Protein AF-A0A8H6Q563-F1 (afdb_monomer)

Nearest PDB structures (foldseek):
  6u05-assembly1_A  TM=7.171E-01  e=9.268E-03  Candida albicans SC531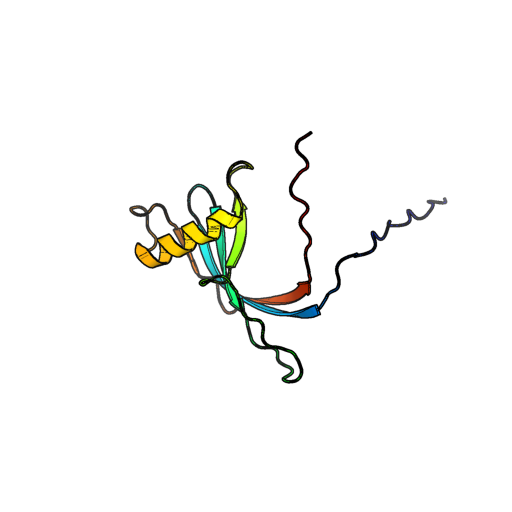4
  6sgb-assembly1_FS  TM=2.433E-01  e=3.174E+00  Trypanosoma brucei brucei
  4a14-assembly1_A  TM=2.075E-01  e=1.837E+00  Homo sapiens
  2xt3-assembly1_A  TM=1.984E-01  e=4.048E+00  Homo sapiens
  8jvb-assembly1_A  TM=1.715E-01  e=8.396E+00  Acidithiobacillus caldus SM-1

Secondary structure (DSSP, 8-state):
--PPP---------SPEEEEEEEEEEEEEE-SSEEEEEEEEEPPSSTTSPPPPPSSSS-EEEEEESSSSS-GGGHHHHHHHHHHH-SBTTTTBEEEEEEEEEEEEEEEE----------

Mean predicted aligned error: 8.48 Å

Solvent-accessible surface area (backbone atoms only — not comparable to full-atom values): 7625 Å² total; per-residue (Å²): 139,80,87,77,83,81,78,78,84,78,74,77,79,86,54,61,71,75,48,77,44,37,34,33,48,53,32,40,39,33,48,92,50,40,35,29,32,40,38,42,76,46,73,59,92,52,83,91,51,78,72,79,84,69,93,52,98,68,44,63,46,72,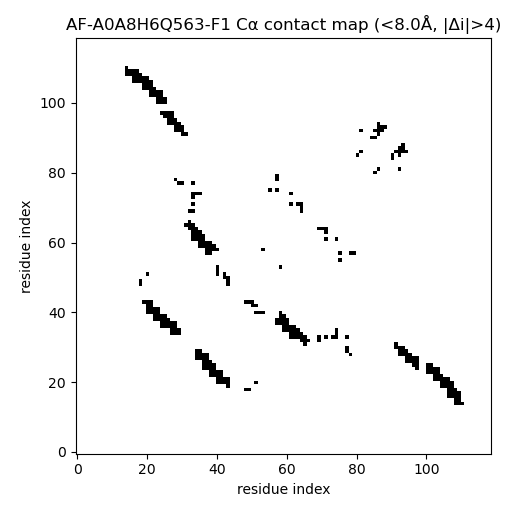74,50,52,72,45,91,84,50,54,74,72,54,49,59,56,53,55,52,48,38,74,75,72,41,67,38,87,91,66,54,26,45,71,45,75,44,86,67,89,44,72,47,80,52,66,43,61,61,80,85,79,79,72,80,78,83,126

Foldseek 3Di:
DDDDDDDDPDDPPPWDFDWKWKKKFWKWKDAPFWIKTFIDTDADPDPVDDGDDDPQPTDMGTPDTPDPVRDSVCVSVRVVVCVVPNDDPVSRMDMDTDPDIDMDMDTDIDDDDDDDPPD

Organism: NCBI:txid1194566

Structure (mmCIF, N/CA/C/O backbone):
data_AF-A0A8H6Q563-F1
#
_entry.id   AF-A0A8H6Q563-F1
#
loop_
_atom_site.group_PDB
_atom_site.id
_atom_site.type_symbol
_atom_site.label_atom_id
_atom_site.label_alt_id
_atom_site.label_comp_id
_atom_site.label_asym_id
_atom_site.label_entity_id
_atom_site.label_seq_id
_atom_site.pdbx_PDB_ins_code
_atom_site.Cartn_x
_atom_site.Cartn_y
_atom_site.Cartn_z
_atom_site.occupancy
_atom_site.B_iso_or_equiv
_atom_site.auth_seq_id
_atom_site.auth_comp_id
_atom_site.auth_asym_id
_atom_site.auth_atom_id
_atom_site.pdbx_PDB_model_num
ATOM 1 N N . MET A 1 1 ? -37.429 -30.822 -20.019 1.00 47.72 1 MET A N 1
ATOM 2 C CA . MET A 1 1 ? -36.604 -30.358 -21.160 1.00 47.72 1 MET A CA 1
ATOM 3 C C . MET A 1 1 ? -37.429 -29.328 -21.913 1.00 47.72 1 MET A C 1
ATOM 5 O O . MET A 1 1 ? -38.495 -29.681 -22.384 1.00 47.72 1 MET A O 1
ATOM 9 N N . LYS A 1 2 ? -37.067 -28.051 -21.995 1.00 39.19 2 LYS A N 1
ATOM 10 C CA . LYS A 1 2 ? -35.739 -27.496 -22.272 1.00 39.19 2 LYS A CA 1
ATOM 11 C C . LYS A 1 2 ? -35.565 -26.189 -21.487 1.00 39.19 2 LYS A C 1
ATOM 13 O O . LYS A 1 2 ? -36.445 -25.337 -21.536 1.00 39.19 2 LYS A O 1
ATOM 18 N N . GLU A 1 3 ? -34.455 -26.059 -20.772 1.00 38.00 3 GLU A N 1
ATOM 19 C CA . GLU A 1 3 ? -34.020 -24.788 -20.192 1.00 38.00 3 GLU A CA 1
ATOM 20 C C . GLU A 1 3 ? -33.558 -23.867 -21.330 1.00 38.00 3 GLU A C 1
ATOM 22 O O . GLU A 1 3 ? -32.821 -24.292 -22.222 1.00 38.00 3 GLU A O 1
ATOM 27 N N . GLN A 1 4 ? -34.041 -22.623 -21.338 1.00 39.88 4 GLN A N 1
ATOM 28 C CA . GLN A 1 4 ? -33.523 -21.575 -22.215 1.00 39.88 4 GLN A CA 1
ATOM 29 C C . GLN A 1 4 ? -32.203 -21.042 -21.635 1.00 39.88 4 GLN A C 1
ATOM 31 O O . GLN A 1 4 ? -32.136 -20.821 -20.424 1.00 39.88 4 GLN A O 1
ATOM 36 N N . PRO A 1 5 ? -31.164 -20.799 -22.454 1.00 44.91 5 PRO A N 1
ATOM 37 C CA . PRO A 1 5 ? -29.911 -20.246 -21.961 1.00 44.91 5 PRO A CA 1
ATOM 38 C C . PRO A 1 5 ? -30.137 -18.796 -21.527 1.00 44.91 5 PRO A C 1
ATOM 40 O O . PRO A 1 5 ? -30.547 -17.960 -22.334 1.00 44.91 5 PRO A O 1
ATOM 43 N N . GLN A 1 6 ? -29.866 -18.485 -20.260 1.00 40.72 6 GLN A N 1
ATOM 44 C CA . GLN A 1 6 ? -29.794 -17.101 -19.799 1.00 40.72 6 GLN A CA 1
ATOM 45 C C . GLN A 1 6 ? -28.594 -16.426 -20.472 1.00 40.72 6 GLN A C 1
ATOM 47 O O . GLN A 1 6 ? -27.441 -16.756 -20.195 1.00 40.72 6 GLN A O 1
ATOM 52 N N . ALA A 1 7 ? -28.873 -15.491 -21.379 1.00 44.22 7 ALA A N 1
ATOM 53 C CA . ALA A 1 7 ? -27.868 -14.615 -21.956 1.00 44.22 7 ALA A CA 1
ATOM 54 C C . ALA A 1 7 ? -27.242 -13.766 -20.838 1.00 44.22 7 ALA A C 1
ATOM 56 O O . ALA A 1 7 ? -27.915 -12.944 -20.214 1.00 44.22 7 ALA A O 1
ATOM 57 N N . GLN A 1 8 ? -25.954 -13.980 -20.574 1.00 42.84 8 GLN A N 1
ATOM 58 C CA . GLN A 1 8 ? -25.163 -13.106 -19.717 1.00 42.84 8 GLN A CA 1
ATOM 59 C C . GLN A 1 8 ? -25.074 -11.736 -20.393 1.00 42.84 8 GLN A C 1
ATOM 61 O O . GLN A 1 8 ? -24.512 -11.605 -21.480 1.00 42.84 8 GLN A O 1
ATOM 66 N N . ALA A 1 9 ? -25.659 -10.717 -19.768 1.00 39.34 9 ALA A N 1
ATOM 67 C CA . ALA A 1 9 ? -25.531 -9.341 -20.218 1.00 39.34 9 ALA A CA 1
ATOM 68 C C . ALA A 1 9 ? -24.065 -8.906 -20.078 1.00 39.34 9 ALA A C 1
ATOM 70 O O . ALA A 1 9 ? -23.596 -8.602 -18.983 1.00 39.34 9 ALA A O 1
ATOM 71 N N . THR A 1 10 ? -23.326 -8.890 -21.185 1.00 39.06 10 THR A N 1
ATOM 72 C CA . THR A 1 10 ? -22.013 -8.250 -21.261 1.00 39.06 10 THR A CA 1
ATOM 73 C C . THR A 1 10 ? -22.226 -6.742 -21.213 1.00 39.06 10 THR A C 1
ATOM 75 O O . THR A 1 10 ? -22.553 -6.123 -22.227 1.00 39.06 10 THR A O 1
ATOM 78 N N . THR A 1 11 ? -22.084 -6.135 -20.037 1.00 48.41 11 THR A N 1
ATOM 79 C CA . THR A 1 11 ? -21.936 -4.682 -19.932 1.00 48.41 11 THR A CA 1
ATOM 80 C C . THR A 1 11 ? -20.704 -4.271 -20.746 1.00 48.41 11 THR A C 1
ATOM 82 O O . THR A 1 11 ? -19.614 -4.783 -20.481 1.00 48.41 11 THR A O 1
ATOM 85 N N . PRO A 1 12 ? -20.832 -3.393 -21.758 1.00 53.31 12 PRO A N 1
ATOM 86 C CA . PRO A 1 12 ? -19.674 -2.939 -22.512 1.00 53.31 12 PRO A CA 1
ATOM 87 C C . PRO A 1 12 ? -18.724 -2.214 -21.557 1.00 53.31 12 PRO A C 1
ATOM 89 O O . PRO A 1 12 ? -19.127 -1.309 -20.825 1.00 53.31 12 PRO A O 1
ATOM 92 N N . ASN A 1 13 ? -17.463 -2.641 -21.537 1.00 60.72 13 ASN A N 1
ATOM 93 C CA . ASN A 1 13 ? -16.420 -1.995 -20.756 1.00 60.72 13 ASN A CA 1
ATOM 94 C C . ASN A 1 13 ? -16.092 -0.655 -21.438 1.00 60.72 13 ASN A C 1
ATOM 96 O O . ASN A 1 13 ? -15.352 -0.614 -22.416 1.00 60.72 13 ASN A O 1
ATOM 100 N N . LEU A 1 14 ? -16.734 0.426 -20.988 1.00 67.94 14 LEU A N 1
ATOM 101 C CA . LEU A 1 14 ? -16.646 1.766 -21.597 1.00 67.94 14 LEU A CA 1
ATOM 102 C C . LEU A 1 14 ? -15.296 2.457 -21.352 1.00 67.94 14 LEU A C 1
ATOM 104 O O . LEU A 1 14 ? -15.025 3.512 -21.922 1.00 67.94 14 LEU A O 1
ATOM 108 N N . THR A 1 15 ? -14.461 1.877 -20.496 1.00 72.50 15 THR A N 1
ATOM 109 C CA . THR A 1 15 ? -13.166 2.431 -20.130 1.00 72.50 15 THR A CA 1
ATOM 110 C C . THR A 1 15 ? -12.064 1.849 -21.018 1.00 72.50 15 THR A C 1
ATOM 112 O O . THR A 1 15 ? -11.861 0.633 -20.997 1.00 72.50 15 THR A O 1
ATOM 115 N N . PRO A 1 16 ? -11.288 2.681 -21.738 1.00 85.62 16 PRO A N 1
ATOM 116 C CA . PRO A 1 16 ? -10.140 2.192 -22.483 1.00 85.62 16 PRO A CA 1
ATOM 117 C C . PRO A 1 16 ? -9.049 1.689 -21.529 1.00 85.62 16 PRO A C 1
ATOM 119 O O . PRO A 1 16 ? -8.591 2.404 -20.629 1.00 85.62 16 PRO A O 1
ATOM 122 N N . THR A 1 17 ? -8.619 0.451 -21.756 1.00 90.06 17 THR A N 1
ATOM 123 C CA . THR A 1 17 ? -7.377 -0.092 -21.206 1.00 90.06 17 THR A CA 1
ATOM 124 C C . THR A 1 17 ? -6.197 0.519 -21.957 1.00 90.06 17 THR A C 1
ATOM 126 O O . THR A 1 17 ? -6.192 0.532 -23.184 1.00 90.06 17 THR A O 1
ATOM 129 N N . LEU A 1 18 ? -5.204 1.026 -21.228 1.00 91.12 18 LEU A N 1
ATOM 130 C CA . LEU A 1 18 ? -4.022 1.667 -21.802 1.00 91.12 18 LEU A CA 1
ATOM 131 C C . LEU A 1 18 ? -2.919 0.648 -22.099 1.00 91.12 18 LEU A C 1
ATOM 133 O O . LEU A 1 18 ? -2.489 0.526 -23.240 1.00 91.12 18 LEU A O 1
ATOM 137 N N . ALA A 1 19 ? -2.468 -0.088 -21.079 1.00 92.12 19 ALA A N 1
ATOM 138 C CA . ALA A 1 19 ? -1.467 -1.146 -21.217 1.00 92.12 19 ALA A CA 1
ATOM 139 C C . ALA A 1 19 ? -1.419 -2.047 -19.963 1.00 92.12 19 ALA A C 1
ATOM 141 O O . ALA A 1 19 ? -1.996 -1.694 -18.925 1.00 92.12 19 ALA A O 1
ATOM 142 N N . PRO A 1 20 ? -0.759 -3.217 -20.038 1.00 93.12 20 PRO A N 1
ATOM 143 C CA . PRO A 1 20 ? -0.499 -4.073 -18.884 1.00 93.12 20 PRO A CA 1
ATOM 144 C C . PRO A 1 20 ? 0.287 -3.358 -17.777 1.00 93.12 20 PRO A C 1
ATOM 146 O O . PRO A 1 20 ? 1.047 -2.422 -18.018 1.00 93.12 20 PRO A O 1
ATOM 149 N N . ALA A 1 21 ? 0.121 -3.825 -16.543 1.00 94.62 21 ALA A N 1
ATOM 150 C CA . ALA A 1 21 ? 0.918 -3.405 -15.400 1.00 94.62 21 ALA A CA 1
ATOM 151 C C . ALA A 1 21 ? 1.177 -4.575 -14.460 1.00 94.62 21 ALA A C 1
ATOM 153 O O . ALA A 1 21 ? 0.387 -5.516 -14.345 1.00 94.62 21 ALA A O 1
ATOM 154 N N . ARG A 1 22 ? 2.293 -4.484 -13.744 1.00 95.69 22 ARG A N 1
ATOM 155 C CA . ARG A 1 22 ? 2.691 -5.456 -12.736 1.00 95.69 22 ARG A CA 1
ATOM 156 C C . ARG A 1 22 ? 2.969 -4.735 -11.440 1.00 95.69 22 ARG A C 1
ATOM 158 O O . ARG A 1 22 ? 3.665 -3.725 -11.420 1.00 95.69 22 ARG A O 1
ATOM 165 N N . VAL A 1 23 ? 2.442 -5.275 -10.353 1.00 96.75 23 VAL A N 1
ATOM 166 C CA . VAL A 1 23 ? 2.605 -4.683 -9.030 1.00 96.75 23 VAL A CA 1
ATOM 167 C C . VAL A 1 23 ? 3.052 -5.756 -8.058 1.00 96.75 23 VAL A C 1
ATOM 169 O O . VAL A 1 23 ? 2.423 -6.804 -7.945 1.00 96.75 23 VAL A O 1
ATOM 172 N N . ARG A 1 24 ? 4.143 -5.501 -7.343 1.00 97.12 24 ARG A N 1
ATOM 173 C CA . ARG A 1 24 ? 4.561 -6.307 -6.201 1.00 97.12 24 ARG A CA 1
ATOM 174 C C . ARG A 1 24 ? 3.889 -5.775 -4.942 1.00 97.12 24 ARG A C 1
ATOM 176 O O . ARG A 1 24 ? 3.973 -4.582 -4.670 1.00 97.12 24 ARG A O 1
ATOM 183 N N . LEU A 1 25 ? 3.278 -6.659 -4.162 1.00 97.50 25 LEU A N 1
ATOM 184 C CA . LEU A 1 25 ? 2.788 -6.341 -2.821 1.00 97.50 2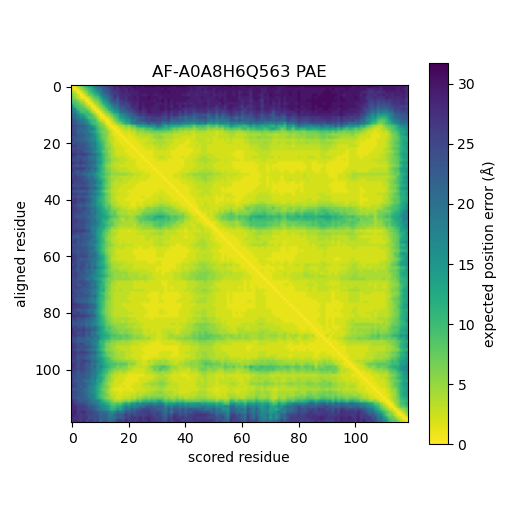5 LEU A CA 1
ATOM 185 C C . LEU A 1 25 ? 3.907 -6.610 -1.810 1.00 97.50 25 LEU A C 1
ATOM 187 O O . LEU A 1 25 ? 4.525 -7.675 -1.851 1.00 97.50 25 LEU A O 1
ATOM 191 N N . GLU A 1 26 ? 4.190 -5.642 -0.940 1.00 96.94 26 GLU A N 1
ATOM 192 C CA . GLU A 1 26 ? 5.323 -5.709 -0.005 1.00 96.94 26 GLU A CA 1
ATOM 193 C C . GLU A 1 26 ? 4.875 -5.891 1.446 1.00 96.94 26 GLU A C 1
ATOM 195 O O . GLU A 1 26 ? 5.361 -6.782 2.139 1.00 96.94 26 GLU A O 1
ATOM 200 N N . ARG A 1 27 ? 3.930 -5.067 1.904 1.00 97.31 27 ARG A N 1
ATOM 201 C CA . ARG A 1 27 ? 3.452 -5.058 3.291 1.00 97.31 27 ARG A CA 1
ATOM 202 C C . ARG A 1 27 ? 1.978 -4.704 3.353 1.00 97.31 27 ARG A C 1
ATOM 204 O O . ARG A 1 27 ? 1.512 -3.901 2.552 1.00 97.31 27 ARG A O 1
ATOM 211 N N . LEU A 1 28 ? 1.262 -5.288 4.304 1.00 98.00 28 LEU A N 1
ATOM 212 C CA . LEU A 1 28 ? -0.075 -4.867 4.705 1.00 98.00 28 LEU A CA 1
ATOM 213 C C . LEU A 1 28 ? 0.059 -3.911 5.888 1.00 98.00 28 LEU A C 1
ATOM 215 O O . LEU A 1 28 ? 0.679 -4.284 6.877 1.00 98.00 28 LEU A O 1
ATOM 219 N N . ILE A 1 29 ? -0.523 -2.718 5.789 1.00 98.56 29 ILE A N 1
ATOM 220 C CA . ILE A 1 29 ? -0.542 -1.693 6.839 1.00 98.56 29 ILE A CA 1
ATOM 221 C C . ILE A 1 29 ? -1.997 -1.396 7.195 1.00 98.56 29 ILE A C 1
ATOM 223 O O . ILE A 1 29 ? -2.824 -1.220 6.293 1.00 98.56 29 ILE A O 1
ATOM 227 N N . TRP A 1 30 ? -2.326 -1.346 8.485 1.00 98.69 30 TRP A N 1
ATOM 228 C CA . TRP A 1 30 ? -3.679 -1.011 8.927 1.00 98.69 30 TRP A CA 1
ATOM 229 C C . TRP A 1 30 ? -3.726 -0.328 10.292 1.00 98.69 30 TRP A C 1
ATOM 231 O O . TRP A 1 30 ? -2.829 -0.489 11.117 1.00 98.69 30 TRP A O 1
ATOM 241 N N . ASP A 1 31 ? -4.805 0.407 10.527 1.00 98.25 31 ASP A N 1
ATOM 242 C CA . ASP A 1 31 ? -5.233 0.898 11.838 1.00 98.25 31 ASP A CA 1
ATOM 243 C C . ASP A 1 31 ? -6.689 0.458 12.104 1.00 98.25 31 ASP A C 1
ATOM 245 O O . ASP A 1 31 ? -7.184 -0.500 11.501 1.00 98.25 31 ASP A O 1
ATOM 249 N N . ASP A 1 32 ? -7.385 1.117 13.028 1.00 97.62 32 ASP A N 1
ATOM 250 C CA . ASP A 1 32 ? -8.796 0.861 13.333 1.00 97.62 32 ASP A CA 1
ATOM 251 C C . ASP A 1 32 ? -9.764 1.334 12.229 1.00 97.62 32 ASP A C 1
ATOM 253 O O . ASP A 1 32 ? -10.947 0.987 12.251 1.00 97.62 32 ASP A O 1
ATOM 257 N N . ARG A 1 33 ? -9.282 2.106 11.247 1.00 97.69 33 ARG A N 1
ATOM 258 C CA . ARG A 1 33 ? -10.100 2.760 10.219 1.00 97.69 33 ARG A CA 1
ATOM 259 C C . ARG A 1 33 ? -9.873 2.199 8.823 1.00 97.69 33 ARG A C 1
ATOM 261 O O . ARG A 1 33 ? -10.828 2.139 8.043 1.00 97.69 33 ARG A O 1
ATOM 268 N N . ILE A 1 34 ? -8.636 1.874 8.453 1.00 98.25 34 ILE A N 1
ATOM 269 C CA . ILE A 1 34 ? -8.237 1.594 7.066 1.00 98.25 34 ILE A CA 1
ATOM 270 C C . ILE A 1 34 ? -7.204 0.480 7.015 1.00 98.25 34 ILE A C 1
ATOM 272 O O . ILE A 1 34 ? -6.332 0.369 7.868 1.00 98.25 34 ILE A O 1
ATOM 276 N N . MET A 1 35 ? -7.270 -0.305 5.943 1.00 98.56 35 MET A N 1
ATOM 277 C CA . MET A 1 35 ? -6.261 -1.293 5.589 1.00 98.56 35 MET A CA 1
ATOM 278 C C . MET A 1 35 ? -5.784 -1.070 4.153 1.00 98.56 35 MET A C 1
ATOM 280 O O . MET A 1 35 ? -6.598 -0.893 3.241 1.00 98.56 35 MET A O 1
ATOM 284 N N . ALA A 1 36 ? -4.470 -1.101 3.934 1.00 98.56 36 ALA A N 1
ATOM 285 C CA . ALA A 1 36 ? -3.869 -0.937 2.616 1.00 98.56 36 ALA A CA 1
ATOM 286 C C . ALA A 1 36 ? -2.596 -1.776 2.451 1.00 98.56 36 ALA A C 1
ATOM 288 O O . ALA A 1 36 ? -1.817 -1.949 3.385 1.00 98.56 36 ALA A O 1
ATOM 289 N N . PHE A 1 37 ? -2.353 -2.258 1.235 1.00 98.31 37 PHE A N 1
ATOM 290 C CA . PHE A 1 37 ? -1.054 -2.809 0.863 1.00 98.31 37 PHE A CA 1
ATOM 291 C C . PHE A 1 37 ? -0.116 -1.703 0.399 1.00 98.31 37 PHE A C 1
ATOM 293 O O . PHE A 1 37 ? -0.483 -0.945 -0.496 1.00 98.31 37 PHE A O 1
ATOM 300 N N . VAL A 1 38 ? 1.116 -1.684 0.903 1.00 98.12 38 VAL A N 1
ATOM 301 C CA . VAL A 1 38 ? 2.234 -1.019 0.228 1.00 98.12 38 VAL A CA 1
ATOM 302 C C . VAL A 1 38 ? 2.588 -1.827 -1.013 1.00 98.12 38 VAL A C 1
ATOM 304 O O . VAL A 1 38 ? 2.747 -3.054 -0.970 1.00 98.12 38 VAL A O 1
ATOM 307 N N . ALA A 1 39 ? 2.691 -1.119 -2.128 1.00 97.25 39 ALA A N 1
ATOM 308 C CA . ALA A 1 39 ? 2.877 -1.684 -3.442 1.00 97.25 39 ALA A CA 1
ATOM 309 C C . ALA A 1 39 ? 4.100 -1.076 -4.129 1.00 97.25 39 ALA A C 1
ATOM 311 O O . ALA A 1 39 ? 4.438 0.092 -3.948 1.00 97.25 39 ALA A O 1
ATOM 312 N N . ARG A 1 40 ? 4.729 -1.867 -4.993 1.00 96.38 40 ARG A N 1
ATOM 313 C CA . ARG A 1 40 ? 5.756 -1.402 -5.921 1.00 96.38 40 ARG A CA 1
ATOM 314 C C . ARG A 1 40 ? 5.329 -1.727 -7.337 1.00 96.38 40 ARG A C 1
ATOM 316 O O . ARG A 1 40 ? 5.098 -2.890 -7.664 1.00 96.38 40 ARG A O 1
ATOM 323 N N . ILE A 1 41 ? 5.254 -0.707 -8.177 1.00 96.25 41 ILE A N 1
ATOM 324 C CA . ILE A 1 41 ? 5.067 -0.889 -9.613 1.00 96.25 41 ILE A CA 1
ATOM 325 C C . ILE A 1 41 ? 6.355 -1.494 -10.176 1.00 96.25 41 ILE A C 1
ATOM 327 O O . ILE A 1 41 ? 7.449 -0.987 -9.929 1.00 96.25 41 ILE A O 1
ATOM 331 N N . ILE A 1 42 ? 6.223 -2.612 -10.881 1.00 95.62 42 ILE A N 1
ATOM 332 C CA . ILE A 1 42 ? 7.335 -3.309 -11.519 1.00 95.62 42 ILE A CA 1
ATOM 333 C C . ILE A 1 42 ? 7.380 -2.877 -12.988 1.00 95.62 42 ILE A C 1
ATOM 335 O O . ILE A 1 42 ? 6.327 -2.918 -13.634 1.00 95.62 42 ILE A O 1
ATOM 339 N N . PRO A 1 43 ? 8.559 -2.492 -13.515 1.00 92.56 43 PRO A N 1
ATOM 340 C CA . PRO A 1 43 ? 8.732 -2.204 -14.934 1.00 92.56 43 PRO A CA 1
ATOM 341 C C . PRO A 1 43 ? 8.196 -3.338 -15.822 1.00 92.56 43 PRO A C 1
ATOM 343 O O . PRO A 1 43 ? 8.211 -4.510 -15.410 1.00 92.56 43 PRO A O 1
ATOM 346 N N . PRO A 1 44 ? 7.709 -3.024 -17.030 1.00 91.00 44 PRO A N 1
ATOM 347 C CA . PRO A 1 44 ? 7.260 -4.042 -17.958 1.00 91.00 44 PRO A CA 1
ATOM 348 C C . PRO A 1 44 ? 8.429 -4.956 -18.357 1.00 91.00 44 PRO A C 1
ATOM 350 O O . PRO A 1 44 ? 9.597 -4.572 -18.348 1.00 91.00 44 PRO A O 1
ATOM 353 N N . GLU A 1 45 ? 8.108 -6.209 -18.679 1.00 88.00 45 GLU A N 1
ATOM 354 C CA . GLU A 1 45 ? 9.092 -7.154 -19.233 1.00 88.00 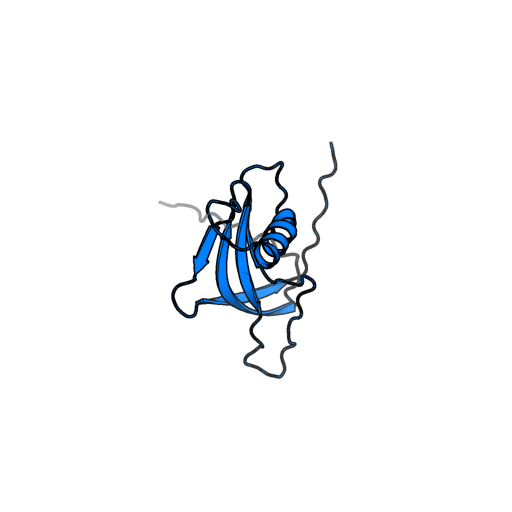45 GLU A CA 1
ATOM 355 C C . GLU A 1 45 ? 9.510 -6.761 -20.651 1.00 88.00 45 GLU A C 1
ATOM 357 O O . GLU A 1 45 ? 10.670 -6.913 -21.034 1.00 88.00 45 GLU A O 1
ATOM 362 N N . ASP A 1 46 ? 8.549 -6.239 -21.405 1.00 88.94 46 ASP A N 1
ATOM 363 C CA . ASP A 1 46 ? 8.729 -5.716 -22.746 1.00 88.94 46 ASP A CA 1
ATOM 364 C C . ASP A 1 46 ? 9.110 -4.234 -22.678 1.00 88.94 46 ASP A C 1
ATOM 366 O O . ASP A 1 46 ? 8.367 -3.417 -22.133 1.00 88.94 46 ASP A O 1
ATOM 370 N N . ARG A 1 47 ? 10.274 -3.892 -23.234 1.00 84.62 47 ARG A N 1
ATOM 371 C CA . ARG A 1 47 ? 10.819 -2.527 -23.202 1.00 84.62 47 ARG A CA 1
ATOM 372 C C . ARG A 1 47 ? 10.087 -1.561 -24.127 1.00 84.62 47 ARG A C 1
ATOM 374 O O . ARG A 1 47 ? 10.271 -0.357 -23.975 1.00 84.62 47 ARG A O 1
ATOM 381 N N . ASP A 1 48 ? 9.278 -2.071 -25.050 1.00 88.56 48 ASP A N 1
ATOM 382 C CA . ASP A 1 48 ? 8.440 -1.239 -25.912 1.00 88.56 48 ASP A CA 1
ATOM 383 C C . ASP A 1 48 ? 7.170 -0.759 -25.178 1.00 88.56 48 ASP A C 1
ATOM 385 O O . ASP A 1 48 ? 6.462 0.127 -25.664 1.00 88.56 48 ASP A O 1
ATOM 389 N N . GLN A 1 49 ? 6.883 -1.300 -23.985 1.00 85.19 49 GLN A N 1
ATOM 390 C CA . GLN A 1 49 ? 5.794 -0.839 -23.123 1.00 85.19 49 GLN A CA 1
ATOM 391 C C . GLN A 1 49 ? 6.249 0.300 -22.195 1.00 85.19 49 GLN A C 1
ATOM 393 O O . GLN A 1 49 ? 7.388 0.305 -21.725 1.00 85.19 49 GLN A O 1
ATOM 398 N N . PRO A 1 50 ? 5.363 1.265 -21.888 1.00 84.12 50 PRO A N 1
ATOM 399 C CA . PRO A 1 50 ? 5.706 2.379 -21.018 1.00 84.12 50 PRO A CA 1
ATOM 400 C C . PRO A 1 50 ? 5.876 1.938 -19.560 1.00 84.12 50 PRO A C 1
ATOM 402 O O . PRO A 1 50 ? 5.103 1.131 -19.039 1.00 84.12 50 PRO A O 1
ATOM 405 N N . ASP A 1 51 ? 6.837 2.554 -18.873 1.00 90.56 51 ASP A N 1
ATOM 406 C CA . ASP A 1 51 ? 6.913 2.508 -17.415 1.00 90.56 51 ASP A CA 1
ATOM 407 C C . ASP A 1 51 ? 5.758 3.297 -16.786 1.00 90.56 51 ASP A C 1
ATOM 409 O O . ASP A 1 51 ? 5.389 4.386 -17.239 1.00 90.56 51 ASP A O 1
ATOM 413 N N . TRP A 1 52 ? 5.216 2.775 -15.685 1.00 94.25 52 TRP A N 1
ATOM 414 C CA . TRP A 1 52 ? 4.164 3.453 -14.934 1.00 94.25 52 TRP A CA 1
ATOM 415 C C . TRP A 1 52 ? 4.735 4.218 -13.744 1.00 94.25 52 TRP A C 1
ATOM 417 O O . TRP A 1 52 ? 5.277 3.636 -12.803 1.00 94.25 52 TRP A O 1
ATOM 427 N N . ALA A 1 53 ? 4.548 5.535 -13.752 1.00 93.38 53 ALA A N 1
ATOM 428 C CA . ALA A 1 53 ? 4.798 6.376 -12.590 1.00 93.38 53 ALA A CA 1
ATOM 429 C C . ALA A 1 53 ? 3.573 6.405 -11.664 1.00 93.38 53 ALA A C 1
ATOM 431 O O . ALA A 1 53 ? 2.426 6.375 -12.116 1.00 93.38 53 ALA A O 1
ATOM 432 N N . CYS A 1 54 ? 3.813 6.512 -10.357 1.00 95.31 54 CYS A N 1
ATOM 433 C CA . CYS A 1 54 ? 2.759 6.764 -9.381 1.00 95.31 54 CYS A CA 1
ATOM 434 C C . CYS A 1 54 ? 2.789 8.235 -8.964 1.00 95.31 54 CYS A C 1
ATOM 436 O O . CYS A 1 54 ? 3.846 8.761 -8.628 1.00 95.31 54 CYS A O 1
ATOM 438 N N . ALA A 1 55 ? 1.628 8.890 -8.961 1.00 95.56 55 ALA A N 1
ATOM 439 C CA . ALA A 1 55 ? 1.506 10.252 -8.442 1.00 95.56 55 ALA A CA 1
ATOM 440 C C . ALA A 1 55 ? 1.602 10.302 -6.907 1.00 95.56 55 ALA A C 1
ATOM 442 O O . ALA A 1 55 ? 2.003 11.317 -6.341 1.00 95.56 55 ALA A O 1
ATOM 443 N N . ASN A 1 56 ? 1.237 9.208 -6.231 1.00 96.00 56 ASN A N 1
ATOM 444 C CA . ASN A 1 56 ? 1.357 9.108 -4.782 1.00 96.00 56 ASN A CA 1
ATOM 445 C C . ASN A 1 56 ? 2.810 8.773 -4.405 1.00 96.00 56 ASN A C 1
ATOM 447 O O . ASN A 1 56 ? 3.402 7.899 -5.042 1.00 96.00 56 ASN A O 1
ATOM 451 N N . PRO A 1 57 ? 3.367 9.372 -3.334 1.00 95.00 57 PRO A N 1
ATOM 452 C CA . PRO A 1 57 ? 4.712 9.040 -2.855 1.00 95.00 57 PRO A CA 1
ATOM 453 C C . PRO A 1 57 ? 4.877 7.565 -2.473 1.00 95.00 57 PRO A C 1
ATOM 455 O O . PRO A 1 57 ? 5.949 6.991 -2.640 1.00 95.00 57 PRO A O 1
ATOM 458 N N . ILE A 1 58 ? 3.801 6.956 -1.965 1.00 97.06 58 ILE A N 1
ATOM 459 C CA . ILE A 1 58 ? 3.737 5.541 -1.606 1.00 97.06 58 ILE A CA 1
ATOM 460 C C . ILE A 1 58 ? 2.662 4.902 -2.490 1.00 97.06 58 ILE A C 1
ATOM 462 O O . ILE A 1 58 ? 1.463 5.104 -2.242 1.00 97.06 58 ILE A O 1
ATOM 466 N N . PRO A 1 59 ? 3.048 4.151 -3.537 1.00 97.44 59 PRO A N 1
ATOM 467 C CA . PRO A 1 59 ? 2.093 3.356 -4.288 1.00 97.44 59 PRO A CA 1
ATOM 468 C C . PRO A 1 59 ? 1.446 2.339 -3.347 1.00 97.44 59 PRO A C 1
ATOM 470 O O . PRO A 1 59 ? 2.122 1.673 -2.562 1.00 97.44 59 PRO A O 1
ATOM 473 N N . HIS A 1 60 ? 0.123 2.234 -3.397 1.00 97.94 60 HIS A N 1
ATOM 474 C CA . HIS A 1 60 ? -0.613 1.364 -2.493 1.00 97.94 60 HIS A CA 1
ATOM 475 C C . HIS A 1 60 ? -1.930 0.893 -3.097 1.00 97.94 60 HIS A C 1
ATOM 477 O O . HIS A 1 60 ? -2.425 1.452 -4.077 1.00 97.94 60 HIS A O 1
ATOM 483 N N . VAL A 1 61 ? -2.500 -0.135 -2.476 1.00 97.25 61 VAL A N 1
ATOM 484 C CA . VAL A 1 61 ? -3.832 -0.654 -2.788 1.00 97.25 61 VAL A CA 1
ATOM 485 C C . VAL A 1 61 ? -4.659 -0.628 -1.512 1.00 97.25 61 VAL A C 1
ATOM 487 O O . VAL A 1 61 ? -4.374 -1.380 -0.581 1.00 97.25 61 VAL A O 1
ATOM 490 N N . THR A 1 62 ? -5.678 0.227 -1.457 1.00 98.00 62 THR A N 1
ATOM 491 C CA . THR A 1 62 ? -6.631 0.233 -0.340 1.00 98.00 62 THR A CA 1
ATOM 492 C C . THR A 1 62 ? -7.464 -1.045 -0.382 1.00 98.00 62 THR A C 1
ATOM 494 O O . THR A 1 62 ? -8.106 -1.337 -1.389 1.00 98.00 62 THR A O 1
ATOM 497 N N . VAL A 1 63 ? -7.443 -1.808 0.709 1.00 97.56 63 VAL A N 1
ATOM 498 C CA . VAL A 1 63 ? -8.180 -3.072 0.852 1.00 97.56 63 VAL A CA 1
ATOM 499 C C . VAL A 1 63 ? -9.610 -2.800 1.299 1.00 97.56 63 VAL A C 1
ATOM 501 O O . VAL A 1 63 ? -10.556 -3.364 0.757 1.00 97.56 63 VAL A O 1
ATOM 504 N N . GLY A 1 64 ? -9.772 -1.912 2.277 1.00 96.94 64 GLY A N 1
ATOM 505 C CA . GLY A 1 64 ? -11.074 -1.595 2.836 1.00 96.94 64 GLY A CA 1
ATOM 506 C C . GLY A 1 64 ? -11.017 -0.450 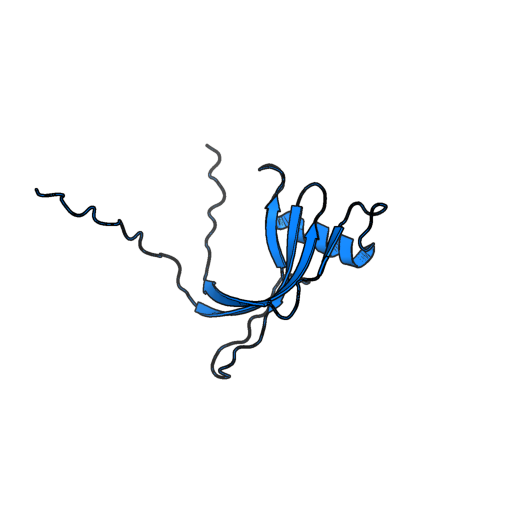3.832 1.00 96.94 64 GLY A C 1
ATOM 507 O O . GLY A 1 64 ? -9.946 -0.041 4.287 1.00 96.94 64 GLY A O 1
ATOM 508 N N . THR A 1 65 ? -12.200 0.059 4.150 1.00 97.94 65 THR A N 1
ATOM 509 C CA . THR A 1 65 ? -12.422 1.091 5.159 1.00 97.94 65 THR A CA 1
ATOM 510 C C . THR A 1 65 ? -13.441 0.585 6.176 1.00 97.94 65 THR A C 1
ATOM 512 O O . THR A 1 65 ? -14.336 -0.188 5.832 1.00 97.94 65 THR A O 1
ATOM 515 N N . ALA A 1 66 ? -13.315 1.010 7.433 1.00 97.31 66 ALA A N 1
ATOM 516 C CA . ALA A 1 66 ? -14.179 0.562 8.525 1.00 97.31 66 ALA A CA 1
ATOM 517 C C . ALA A 1 66 ? -15.648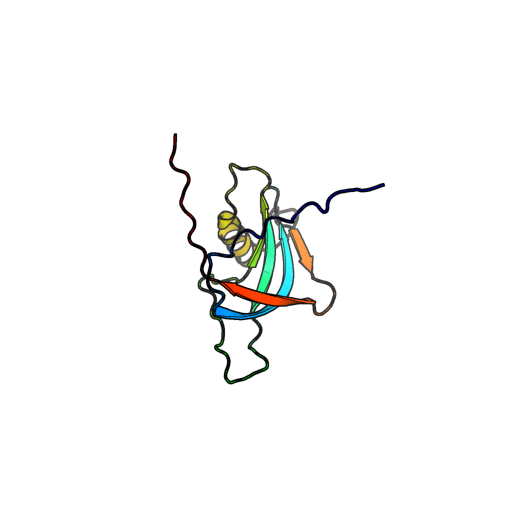 0.984 8.341 1.00 97.31 66 ALA A C 1
ATOM 519 O O . ALA A 1 66 ? -16.560 0.322 8.832 1.00 97.31 66 ALA A O 1
ATOM 520 N N . SER A 1 67 ? -15.894 2.086 7.625 1.00 96.56 67 SER A N 1
ATOM 521 C CA . SER A 1 67 ? -17.236 2.563 7.287 1.00 96.56 67 SER A CA 1
ATOM 522 C C . SER A 1 67 ? -17.230 3.406 6.005 1.00 96.56 67 SER A C 1
ATOM 524 O O . SER A 1 67 ? -16.176 3.756 5.471 1.00 96.56 67 SER A O 1
ATOM 526 N N . ALA A 1 68 ? -18.419 3.771 5.513 1.00 93.88 68 ALA A N 1
ATOM 527 C CA . ALA A 1 68 ? -18.589 4.631 4.335 1.00 93.88 68 ALA A CA 1
ATOM 528 C C . ALA A 1 68 ? -18.192 6.108 4.567 1.00 93.88 68 ALA A C 1
ATOM 530 O O . ALA A 1 68 ? -18.054 6.888 3.610 1.00 93.88 68 ALA A O 1
ATOM 531 N N . GLU A 1 69 ? -18.043 6.505 5.831 1.00 95.06 69 GLU A N 1
ATOM 532 C CA . GLU A 1 69 ? -17.582 7.838 6.222 1.00 95.06 69 GLU A CA 1
ATOM 533 C C . GLU A 1 69 ? -16.072 7.969 6.030 1.00 95.06 69 GLU A C 1
ATOM 535 O O . GLU A 1 69 ? -15.607 9.016 5.587 1.00 95.06 69 GLU A O 1
ATOM 540 N N . VAL A 1 70 ? -15.339 6.875 6.254 1.00 96.75 70 VAL A N 1
ATOM 541 C CA . VAL A 1 70 ? -13.903 6.775 6.001 1.00 96.75 70 VAL A CA 1
ATOM 542 C C . VAL A 1 70 ? -13.676 6.618 4.501 1.00 96.75 70 VAL A C 1
ATOM 544 O O . VAL A 1 70 ? -14.101 5.642 3.877 1.00 96.75 70 VAL A O 1
ATOM 547 N N . LYS A 1 71 ? -13.037 7.607 3.882 1.00 95.12 71 LYS A N 1
ATOM 548 C CA . LYS A 1 71 ? -12.803 7.606 2.439 1.00 95.12 71 LYS A CA 1
ATOM 549 C C . LYS A 1 71 ? -11.565 6.784 2.106 1.00 95.12 71 LYS A C 1
ATOM 551 O O . LYS A 1 71 ? -10.532 6.983 2.735 1.00 95.12 71 LYS A O 1
ATOM 556 N N . PRO A 1 72 ? -11.590 5.973 1.032 1.00 95.88 72 PRO A N 1
ATOM 557 C CA . PRO A 1 72 ? -10.421 5.203 0.615 1.00 95.88 72 PRO A CA 1
ATOM 558 C C . PRO A 1 72 ? -9.151 6.032 0.393 1.00 95.88 72 PRO A C 1
ATOM 560 O O . PRO A 1 72 ? -8.072 5.475 0.494 1.00 95.88 72 PRO A O 1
ATOM 563 N N . LYS A 1 73 ? -9.262 7.344 0.123 1.00 95.56 73 LYS A N 1
ATOM 564 C CA . LYS A 1 73 ? -8.113 8.256 -0.016 1.00 95.56 73 LYS A CA 1
ATOM 565 C C . LYS A 1 73 ? -7.327 8.490 1.282 1.00 95.56 73 LYS A C 1
ATOM 567 O O . LYS A 1 73 ? -6.188 8.933 1.201 1.00 95.56 73 LYS A O 1
ATOM 572 N N . GLU A 1 74 ? -7.925 8.244 2.446 1.00 97.62 74 GLU A N 1
ATOM 573 C CA . GLU A 1 74 ? -7.280 8.418 3.756 1.00 97.62 74 GLU A CA 1
ATOM 574 C C . GLU A 1 74 ? -6.163 7.375 3.980 1.00 97.62 74 GLU A C 1
ATOM 576 O O . GLU A 1 74 ? -5.302 7.572 4.833 1.00 97.62 74 GLU A O 1
ATOM 581 N N . SER A 1 75 ? -6.088 6.313 3.163 1.00 97.94 75 SER A N 1
ATOM 582 C CA . SER A 1 75 ? -4.928 5.408 3.130 1.00 97.94 75 SER A CA 1
ATOM 583 C C . SER A 1 75 ? -3.611 6.145 2.861 1.00 97.94 75 SER A C 1
ATOM 585 O O . SER A 1 75 ? -2.574 5.733 3.371 1.00 97.94 75 SER A O 1
ATOM 587 N N . ASN A 1 76 ? -3.635 7.249 2.104 1.00 97.88 76 ASN A N 1
ATOM 588 C CA . ASN A 1 76 ? -2.452 8.084 1.882 1.00 97.88 76 ASN A CA 1
ATOM 589 C C . ASN A 1 76 ? -1.902 8.642 3.201 1.00 97.88 76 ASN A C 1
ATOM 591 O O . ASN A 1 76 ? -0.692 8.632 3.422 1.00 97.88 76 ASN A O 1
ATOM 595 N N . ASP A 1 77 ? -2.799 9.106 4.072 1.00 97.81 77 ASP A N 1
ATOM 596 C CA . ASP A 1 77 ? -2.446 9.730 5.344 1.00 97.81 77 ASP A CA 1
ATOM 597 C C . ASP A 1 77 ? -1.947 8.677 6.342 1.00 97.81 77 ASP A C 1
ATOM 599 O O . ASP A 1 77 ? -0.927 8.893 7.000 1.00 97.81 77 ASP A O 1
ATOM 603 N N . LEU A 1 78 ? -2.595 7.504 6.386 1.00 98.25 78 LEU A N 1
ATOM 604 C CA . LEU A 1 78 ? -2.137 6.352 7.172 1.00 98.25 78 LEU A CA 1
ATOM 605 C C . LEU A 1 78 ? -0.703 5.958 6.799 1.00 98.25 78 LEU A C 1
ATOM 607 O O . LEU A 1 78 ? 0.153 5.835 7.671 1.00 98.25 78 LEU A O 1
ATOM 611 N N . LEU A 1 79 ? -0.425 5.779 5.505 1.00 98.25 79 LEU A N 1
ATOM 612 C CA . LEU A 1 79 ? 0.891 5.336 5.044 1.00 98.25 79 LEU A CA 1
ATOM 613 C C . LEU A 1 79 ? 1.970 6.398 5.265 1.00 98.25 79 LEU A C 1
ATOM 615 O O . LEU A 1 79 ? 3.103 6.059 5.603 1.00 98.25 79 LEU A O 1
ATOM 619 N N . LYS A 1 80 ? 1.622 7.682 5.132 1.00 97.88 80 LYS A N 1
ATOM 620 C CA . LYS A 1 80 ? 2.523 8.779 5.490 1.00 97.88 80 LYS A CA 1
ATOM 621 C C . LYS A 1 80 ? 2.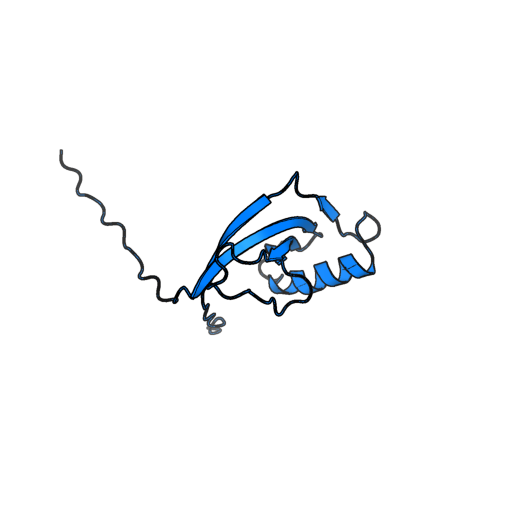869 8.738 6.980 1.00 97.88 80 LYS A C 1
ATOM 623 O O . LYS A 1 80 ? 4.046 8.749 7.325 1.00 97.88 80 LYS A O 1
ATOM 628 N N . ARG A 1 81 ? 1.862 8.629 7.851 1.00 97.62 81 ARG A N 1
ATOM 629 C CA . ARG A 1 81 ? 2.068 8.532 9.302 1.00 97.62 81 ARG A CA 1
ATOM 630 C C . ARG A 1 81 ? 2.894 7.298 9.664 1.00 97.62 81 ARG A C 1
ATOM 632 O O . ARG A 1 81 ? 3.797 7.401 10.482 1.00 97.62 81 ARG A O 1
ATOM 639 N N . TRP A 1 82 ? 2.630 6.154 9.039 1.00 97.94 82 TRP A N 1
ATOM 640 C CA . TRP A 1 82 ? 3.414 4.934 9.241 1.00 97.94 82 TRP A CA 1
ATOM 641 C C . TRP A 1 82 ? 4.908 5.138 8.943 1.00 97.94 82 TRP A C 1
ATOM 643 O O . TRP A 1 82 ? 5.734 4.683 9.727 1.00 97.94 82 TRP A O 1
ATOM 653 N N . LEU A 1 83 ? 5.275 5.872 7.884 1.00 96.56 83 LEU A N 1
ATOM 654 C CA . LEU A 1 83 ? 6.683 6.205 7.622 1.00 96.56 83 LEU A CA 1
ATOM 655 C C . LEU A 1 83 ? 7.302 7.117 8.692 1.00 96.56 83 LEU A C 1
ATOM 657 O O . LEU A 1 83 ? 8.506 7.046 8.924 1.00 96.56 83 LEU A O 1
ATOM 661 N N . GLU A 1 84 ? 6.504 7.987 9.310 1.00 97.19 84 GLU A N 1
ATOM 662 C CA . GLU A 1 84 ? 6.974 8.967 10.294 1.00 97.19 84 GLU A CA 1
ATOM 663 C C . GLU A 1 84 ? 7.137 8.364 11.694 1.00 97.19 84 GLU A C 1
ATOM 665 O O . GLU A 1 84 ? 8.131 8.640 12.364 1.00 97.19 84 GLU A O 1
ATOM 670 N N . VAL A 1 85 ? 6.169 7.558 12.145 1.00 97.38 85 VAL A N 1
ATOM 671 C CA . VAL A 1 85 ? 6.119 7.062 13.535 1.00 97.38 85 VAL A CA 1
ATOM 672 C C . VAL A 1 85 ? 6.282 5.548 13.665 1.00 97.38 85 VAL A C 1
ATOM 674 O O . VAL A 1 85 ? 6.475 5.055 14.772 1.00 97.38 85 VAL A O 1
ATOM 677 N N . GLY A 1 86 ? 6.224 4.802 12.561 1.00 96.88 86 GLY A N 1
ATOM 678 C CA . GLY A 1 86 ? 6.296 3.342 12.560 1.00 96.88 86 GLY A CA 1
ATOM 679 C C . GLY A 1 86 ? 5.016 2.644 13.034 1.00 96.88 86 GLY A C 1
ATOM 680 O O . GLY A 1 86 ? 3.964 3.251 13.261 1.00 96.88 86 GLY A O 1
ATOM 681 N N . SER A 1 87 ? 5.107 1.322 13.163 1.00 97.00 87 SER A N 1
ATOM 682 C CA . SER A 1 87 ? 4.036 0.438 13.634 1.00 97.00 87 SER A CA 1
ATOM 683 C C . SER A 1 87 ? 4.245 -0.008 15.083 1.00 97.00 87 SER A C 1
ATOM 685 O O . SER A 1 87 ? 5.377 -0.178 15.530 1.00 97.00 87 SER A O 1
ATOM 687 N N . GLY A 1 88 ? 3.155 -0.289 15.788 1.00 96.56 88 GLY A N 1
ATOM 688 C CA . GLY A 1 88 ? 3.139 -0.848 17.132 1.00 96.56 88 GLY A CA 1
ATOM 689 C C . GLY A 1 88 ? 1.903 -0.419 17.916 1.00 96.56 88 GLY A C 1
ATOM 690 O O . GLY A 1 88 ? 1.169 0.487 17.520 1.00 96.56 88 GLY A O 1
ATOM 691 N N . GLY A 1 89 ? 1.698 -1.041 19.080 1.00 94.69 89 GLY A N 1
ATOM 692 C CA . GLY A 1 89 ? 0.576 -0.703 19.962 1.00 94.69 89 GLY A CA 1
ATOM 693 C C . GLY A 1 89 ? 0.564 0.768 20.397 1.00 94.69 89 GLY A C 1
ATOM 694 O O . GLY A 1 89 ? -0.508 1.338 20.562 1.00 94.69 89 GLY A O 1
ATOM 695 N N . GLU A 1 90 ? 1.735 1.402 20.514 1.00 95.50 90 GLU A N 1
ATOM 696 C CA . GLU A 1 90 ? 1.864 2.822 20.873 1.00 95.50 90 GLU A CA 1
ATOM 697 C C . GLU A 1 90 ? 1.416 3.768 19.751 1.00 95.50 90 GLU A C 1
ATOM 699 O O . GLU A 1 90 ? 0.886 4.844 20.022 1.00 95.50 90 GLU A O 1
ATOM 704 N N . THR A 1 91 ? 1.599 3.376 18.485 1.00 96.88 91 THR A N 1
ATOM 705 C CA . THR A 1 91 ? 1.208 4.200 17.332 1.00 96.88 91 THR A CA 1
ATOM 706 C C . THR A 1 91 ? -0.199 3.885 16.840 1.00 96.88 91 THR A C 1
ATOM 708 O O . THR A 1 91 ? -0.772 4.699 16.112 1.00 96.88 91 THR A O 1
ATOM 711 N N . GLY A 1 92 ? -0.751 2.730 17.232 1.00 97.56 92 GLY A N 1
ATOM 712 C CA . GLY A 1 92 ? -2.032 2.205 16.757 1.00 97.56 92 GLY A CA 1
ATOM 713 C C . GLY A 1 92 ? -1.991 1.702 15.311 1.00 97.56 92 GLY A C 1
ATOM 714 O O . GLY A 1 92 ? -3.031 1.351 14.762 1.00 97.56 92 GLY A O 1
ATOM 715 N N . ILE A 1 93 ? -0.804 1.676 14.698 1.00 98.56 93 ILE A N 1
ATOM 716 C CA . ILE A 1 93 ? -0.588 1.215 13.329 1.00 98.56 93 ILE A CA 1
ATOM 717 C C . ILE A 1 93 ? 0.015 -0.176 13.396 1.00 98.56 93 ILE A C 1
ATOM 719 O O . ILE A 1 93 ? 1.004 -0.406 14.086 1.00 98.56 93 ILE A O 1
ATOM 723 N N . TRP A 1 94 ? -0.538 -1.095 12.632 1.00 98.44 94 TRP A N 1
ATOM 724 C CA . TRP A 1 94 ? -0.069 -2.463 12.547 1.00 98.44 94 TRP A CA 1
ATOM 725 C C . TRP A 1 94 ? 0.468 -2.737 11.152 1.00 98.44 94 TRP A C 1
ATOM 727 O O . TRP A 1 94 ? -0.010 -2.175 10.163 1.00 98.44 94 TRP A O 1
ATOM 737 N N . GLU A 1 95 ? 1.467 -3.610 11.076 1.00 97.94 95 GLU A N 1
ATOM 738 C CA . GLU A 1 95 ? 2.007 -4.070 9.807 1.00 97.94 95 GLU A CA 1
ATOM 739 C C . GLU A 1 95 ? 2.185 -5.587 9.780 1.00 97.94 95 GLU A C 1
ATOM 741 O O . GLU A 1 95 ? 2.422 -6.229 10.804 1.00 97.94 95 GLU A O 1
ATOM 746 N N . ALA A 1 96 ? 2.080 -6.156 8.583 1.00 97.56 96 ALA A N 1
ATOM 747 C CA . ALA A 1 96 ? 2.420 -7.540 8.301 1.00 97.56 96 ALA A CA 1
ATOM 748 C C . ALA A 1 96 ? 3.157 -7.612 6.964 1.00 97.56 96 ALA A C 1
ATOM 750 O O . ALA A 1 96 ? 2.690 -7.088 5.949 1.00 97.56 96 ALA A O 1
ATOM 751 N N . GLU A 1 97 ? 4.320 -8.258 6.953 1.00 95.81 97 GLU A N 1
ATOM 752 C CA . GLU A 1 97 ? 5.085 -8.468 5.726 1.00 95.81 97 GLU A CA 1
ATOM 753 C C . GLU A 1 97 ? 4.381 -9.468 4.805 1.00 95.81 97 GLU A C 1
ATOM 755 O O . GLU A 1 97 ? 3.836 -10.480 5.256 1.00 95.81 97 GLU A O 1
ATOM 760 N N . MET A 1 98 ? 4.393 -9.194 3.498 1.00 92.88 98 MET A N 1
ATOM 761 C CA . MET A 1 98 ? 3.889 -10.157 2.529 1.00 92.88 98 MET A CA 1
ATOM 762 C C . MET A 1 98 ? 4.852 -11.341 2.413 1.00 92.88 98 MET A C 1
ATOM 764 O O . MET A 1 98 ? 6.031 -11.149 2.115 1.00 92.88 98 MET A O 1
ATOM 768 N N . PRO A 1 99 ? 4.370 -12.585 2.587 1.00 91.56 99 PRO A N 1
ATOM 769 C CA . PRO A 1 99 ? 5.234 -13.750 2.522 1.00 91.56 99 PRO A CA 1
ATOM 770 C C . PRO A 1 99 ? 5.733 -13.972 1.090 1.00 91.56 99 PRO A C 1
ATOM 772 O O . PRO A 1 99 ? 4.962 -14.276 0.170 1.00 91.56 99 PRO A O 1
ATOM 775 N N . GLY A 1 100 ? 7.050 -13.868 0.922 1.00 91.44 100 GLY A N 1
ATOM 776 C CA . GLY A 1 100 ? 7.726 -14.049 -0.357 1.00 91.44 100 GLY A CA 1
ATOM 777 C C . GLY A 1 100 ? 7.409 -12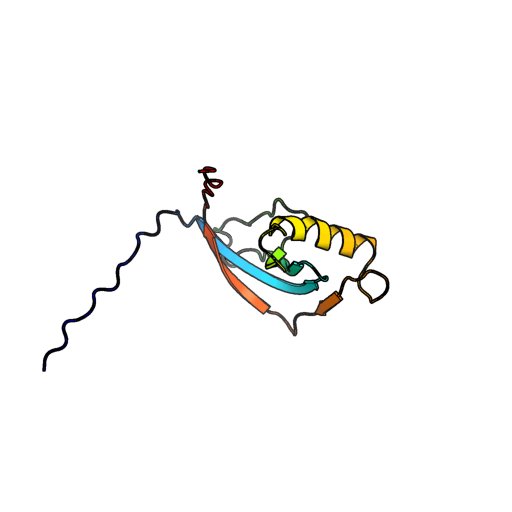.951 -1.377 1.00 91.44 100 GLY A C 1
ATOM 778 O O . GLY A 1 100 ? 6.908 -11.875 -1.064 1.00 91.44 100 GLY A O 1
ATOM 779 N N . VAL A 1 101 ? 7.720 -13.219 -2.645 1.00 90.06 101 VAL A N 1
ATOM 780 C CA . VAL A 1 101 ? 7.444 -12.275 -3.734 1.00 90.06 101 VAL A CA 1
ATOM 781 C C . VAL A 1 101 ? 6.039 -12.526 -4.277 1.00 90.06 101 VAL A C 1
ATOM 783 O O . VAL A 1 101 ? 5.778 -13.557 -4.896 1.00 90.06 101 VAL A O 1
ATOM 786 N N . LYS A 1 102 ? 5.128 -11.571 -4.063 1.00 94.88 102 LYS A N 1
ATOM 787 C CA . LYS A 1 102 ? 3.771 -11.588 -4.624 1.00 94.88 102 LYS A CA 1
ATOM 788 C C . LYS A 1 102 ? 3.634 -10.504 -5.681 1.00 94.88 102 LYS A C 1
ATOM 790 O O . LYS A 1 102 ? 3.512 -9.329 -5.349 1.00 94.88 102 LYS A O 1
ATOM 795 N N . ILE A 1 103 ? 3.678 -10.911 -6.949 1.00 95.69 103 ILE A N 1
ATOM 796 C CA . ILE A 1 103 ? 3.442 -10.032 -8.098 1.00 95.69 103 ILE A CA 1
ATOM 797 C C . ILE A 1 103 ? 2.033 -10.289 -8.617 1.00 95.69 103 ILE A C 1
ATOM 799 O O . ILE A 1 103 ? 1.685 -11.419 -8.954 1.00 95.69 103 ILE A O 1
ATOM 803 N N . VAL A 1 104 ? 1.244 -9.227 -8.696 1.00 95.00 104 VAL A N 1
ATOM 804 C CA . VAL A 1 104 ? -0.083 -9.211 -9.300 1.00 95.00 104 VAL A CA 1
ATOM 805 C C . VAL A 1 104 ? 0.044 -8.621 -10.699 1.00 95.00 104 VAL A C 1
ATOM 807 O O . VAL A 1 104 ? 0.652 -7.563 -10.880 1.00 95.00 104 VAL A O 1
ATOM 810 N N . GLN A 1 105 ? -0.511 -9.320 -11.687 1.00 95.00 105 GLN A N 1
ATOM 811 C CA . GLN A 1 105 ? -0.636 -8.813 -13.049 1.00 95.00 105 GLN A CA 1
ATOM 812 C C . GLN A 1 105 ? -2.002 -8.158 -13.232 1.00 95.00 105 GLN A C 1
ATOM 814 O O . GLN A 1 105 ? -3.011 -8.664 -12.742 1.00 95.00 105 GLN A O 1
ATOM 819 N N . GLY A 1 106 ? -2.029 -7.041 -13.945 1.00 92.69 106 GLY A N 1
ATOM 820 C CA . GLY A 1 106 ? -3.248 -6.316 -14.261 1.00 92.69 106 GLY A CA 1
ATOM 821 C C . GLY A 1 106 ? -3.049 -5.394 -15.454 1.00 92.69 106 GLY A C 1
ATOM 822 O O . GLY A 1 106 ? -2.120 -5.557 -16.244 1.00 92.69 106 GLY A O 1
ATOM 823 N N . SER A 1 107 ? -3.928 -4.409 -15.579 1.00 92.31 107 SER A N 1
ATOM 824 C CA . SER A 1 107 ? -3.896 -3.432 -16.663 1.00 92.31 107 SER A CA 1
ATOM 825 C C . SER A 1 107 ? -4.233 -2.041 -16.145 1.00 92.31 107 SER A C 1
ATOM 827 O O . SER A 1 107 ? -5.114 -1.903 -15.295 1.00 92.31 107 SER A O 1
ATOM 829 N N . VAL A 1 108 ? -3.584 -1.012 -16.684 1.00 93.25 108 VAL A N 1
ATOM 830 C CA . VAL A 1 108 ? -3.929 0.388 -16.416 1.00 93.25 108 VAL A CA 1
ATOM 831 C C . VAL A 1 108 ? -5.097 0.799 -17.296 1.00 93.25 108 VAL A C 1
ATOM 833 O O . VAL A 1 108 ? -5.149 0.471 -18.480 1.00 93.25 108 VAL A O 1
ATOM 836 N N . ALA A 1 109 ? -6.042 1.523 -16.711 1.00 91.12 109 ALA A N 1
ATOM 837 C CA . ALA A 1 109 ? -7.280 1.927 -17.350 1.00 91.12 109 ALA A CA 1
ATOM 838 C C . ALA A 1 109 ? -7.697 3.315 -16.845 1.00 91.12 109 ALA A C 1
ATOM 840 O O . ALA A 1 109 ? -7.405 3.679 -15.703 1.00 91.12 109 ALA A O 1
ATOM 841 N N . LEU A 1 110 ? -8.381 4.094 -17.684 1.00 90.00 110 LEU A N 1
ATOM 842 C CA . LEU A 1 110 ? -8.844 5.437 -17.320 1.00 90.00 110 LEU A CA 1
ATOM 843 C C . LEU A 1 110 ? -10.197 5.386 -16.608 1.00 90.00 110 LEU A C 1
ATOM 845 O O . LEU A 1 110 ? -11.216 5.077 -17.212 1.00 90.00 110 LEU A O 1
ATOM 849 N N . VAL A 1 111 ? -10.253 5.748 -15.331 1.00 84.19 111 VAL A N 1
ATOM 850 C CA . VAL A 1 111 ? -11.529 5.771 -14.601 1.00 84.19 111 VAL A CA 1
ATOM 851 C C . VAL A 1 111 ? -12.062 7.197 -14.513 1.00 84.19 111 VAL A C 1
ATOM 853 O O . VAL A 1 111 ? -11.438 8.063 -13.907 1.00 84.19 111 VAL A O 1
ATOM 856 N N . MET A 1 112 ? -13.254 7.426 -15.064 1.00 81.44 112 MET A N 1
ATOM 857 C CA . MET A 1 112 ? -14.041 8.630 -14.796 1.00 81.44 112 MET A CA 1
ATOM 858 C C . MET A 1 112 ? -14.974 8.344 -13.619 1.00 81.44 112 MET A C 1
ATOM 860 O O . MET A 1 112 ? -15.986 7.662 -13.770 1.00 81.44 112 MET A O 1
ATOM 864 N N . SER A 1 113 ? -14.635 8.847 -12.433 1.00 69.75 113 SER A N 1
ATOM 865 C CA . SER A 1 113 ? -15.542 8.790 -11.285 1.00 69.75 113 SER A CA 1
ATOM 866 C C . SER A 1 113 ? -16.419 10.039 -11.276 1.00 69.75 113 SER A C 1
ATOM 868 O O . SER A 1 113 ? -15.950 11.133 -10.969 1.00 69.75 113 SER A O 1
ATOM 870 N N . GLN A 1 114 ? -17.698 9.887 -11.624 1.00 59.00 114 GLN A N 1
ATOM 871 C CA . GLN A 1 114 ? -18.697 10.925 -11.376 1.00 59.00 114 GLN A CA 1
ATOM 872 C C . GLN A 1 114 ? -18.962 10.951 -9.864 1.00 59.00 114 GLN A C 1
ATOM 874 O O . GLN A 1 114 ? -19.524 10.001 -9.313 1.00 59.00 114 GLN A O 1
ATOM 879 N N . GLY A 1 115 ? -18.544 12.015 -9.173 1.00 58.00 115 GLY A N 1
ATOM 880 C CA . GLY A 1 115 ? -18.940 12.235 -7.780 1.00 58.00 115 GLY A CA 1
ATOM 881 C C . GLY A 1 115 ? -20.466 12.189 -7.675 1.00 58.00 115 GLY A C 1
ATOM 882 O O . GLY A 1 115 ? -21.145 12.718 -8.555 1.00 58.00 115 GLY A O 1
ATOM 883 N N . LYS A 1 116 ? -21.014 11.511 -6.652 1.00 59.88 116 LYS A N 1
ATOM 884 C CA . LYS A 1 116 ? -22.471 11.403 -6.454 1.00 59.88 116 LYS A CA 1
ATOM 885 C C . LYS A 1 116 ? -23.118 12.7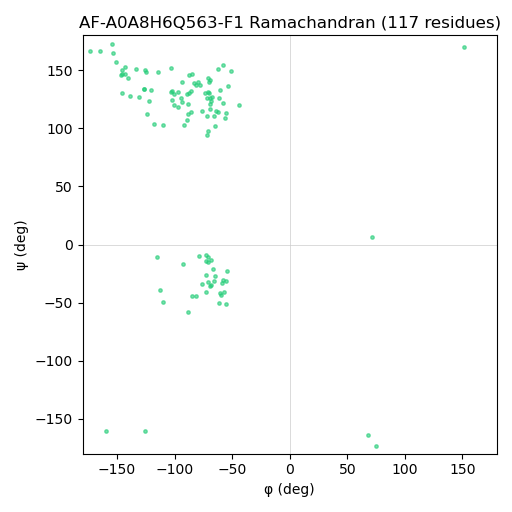75 -6.671 1.00 59.88 116 LYS A C 1
ATOM 887 O O . LYS A 1 116 ? -22.825 13.702 -5.920 1.00 59.88 116 LYS A O 1
ATOM 892 N N . LEU A 1 117 ? -24.026 12.877 -7.646 1.00 49.62 117 LEU A N 1
ATOM 893 C CA . LEU A 1 117 ? -25.057 13.908 -7.610 1.00 49.62 117 LEU A CA 1
ATOM 894 C C . LEU A 1 117 ? -25.793 13.707 -6.286 1.00 49.62 117 LEU A C 1
ATOM 896 O O . LEU A 1 117 ? -26.465 12.691 -6.097 1.00 49.62 117 LEU A O 1
ATOM 900 N N . LEU A 1 118 ? -25.581 14.628 -5.349 1.00 48.12 118 LEU A N 1
ATOM 901 C CA . LEU A 1 118 ? -26.431 14.762 -4.177 1.00 48.12 118 LEU A CA 1
ATOM 902 C C . LEU A 1 118 ? -27.858 14.930 -4.718 1.00 48.12 118 LEU A C 1
ATOM 904 O O . LEU A 1 118 ? -28.122 15.881 -5.453 1.00 48.12 118 LEU A O 1
ATOM 908 N N . LYS A 1 119 ? -28.713 13.938 -4.463 1.00 42.59 119 LYS A N 1
ATOM 909 C CA . LYS A 1 119 ? -30.158 14.053 -4.658 1.00 42.59 119 LYS A CA 1
ATOM 910 C C . LYS A 1 119 ? -30.767 14.622 -3.392 1.00 42.59 119 LYS A C 1
ATOM 912 O O . LYS A 1 119 ? -30.302 14.194 -2.311 1.00 42.59 119 LYS A O 1
#

InterPro domains:
  IPR015965 tRNA ligase, phosphodiesterase [PF08302] (9-112)

Sequence (119 aa):
MKEQPQAQATTPNLTPTLAPARVRLERLIWDDRIMAFVARIIPPEDRDQPDWACANPIPHVTVGTASAEVKPKESNDLLKRWLEVGSGGETGIWEAEMPGVKIVQGSVALVMSQGKLLK

Radius of gyration: 18.87 Å; Cα contacts (8 Å, |Δi|>4): 181; chains: 1; bounding box: 47×45×47 Å

pLDDT: mean 86.69, std 18.26, range [38.0, 98.69]